Protein AF-A0A9P4K913-F1 (afdb_monomer)

Radius of gyration: 31.52 Å; Cα contacts (8 Å, |Δi|>4): 145; chains: 1; bounding box: 100×23×62 Å

Mean predicted aligned error: 14.2 Å

Organism: NCBI:txid147567

pLDDT: mean 81.2, std 12.72, range [51.62, 93.81]

Nearest PDB structures (foldseek):
  7o4l-assembly1_6  TM=6.750E-01  e=1.551E-01  Saccharomyces cerevisiae S288C
  2d8s-assembly1_A  TM=4.659E-01  e=6.432E-02  Homo sapiens
  2m6m-assembly1_A  TM=4.828E-01  e=1.182E+00  Saccharomyces cerevisiae S288C

Sequence (147 aa):
MAPATDRTTFTTSNLRAVTLQNKIHTSNCAICQENYNKNHTPVRIVDIAECSHVFGSDCINSYIHALHANSNKCPLCRAVWYNVTRQQALSQSTASRRPTREDRAQEWSARGAEEREHRLQVRELELALMESHLEYGDAWEDFGDDY

Solvent-accessible surface area (backbone atoms only — not comparable to full-atom values): 8802 Å² total; per-residue (Å²): 100,67,53,32,80,29,68,69,54,29,68,70,73,26,55,40,81,53,67,93,86,82,76,64,98,56,72,44,20,83,83,81,65,48,64,62,44,95,92,32,44,41,24,28,38,42,83,36,53,91,38,73,58,59,32,28,51,66,57,51,50,54,45,53,71,38,83,50,100,58,33,45,35,40,92,85,76,57,35,57,49,27,54,76,52,74,67,61,57,52,64,48,50,59,82,68,57,78,77,49,74,66,56,53,50,52,54,54,52,50,55,57,48,52,55,51,50,54,54,49,52,52,52,51,50,54,49,52,53,53,52,53,48,67,73,62,62,82,76,74,89,83,82,85,86,89,132

Secondary structure (DSSP, 8-state):
-PPBSSHHHHHHHSEEE--TTT--S-SB-TTT-PBP-SSS-EEEE-SSTT---EEEHHHHHHHHHS--TTTTB-TTT--B-BPPPHHHHHHHHGGGPPPPHHHHHHHHHHHHHHHHHHHHHHHHHHHHHHHHHHHHGGGSSSS----

Foldseek 3Di:
DDAAADLVCLLPPFKDFDDPPDPAPDQAAPQPRDGQDPQFTWIFGPPFPPGGDIHGSVRLVVLCVDLDLQSQADPPPRGGRHDDDPVSNVVSCVVVPDQDPVNVVVVVVVVVVVVVVVVVVVVVVVVVVVVVCVVPVPPPPPPDDDD

InterPro domains:
  IPR001841 Zinc finger, RING-type [PF13639] (28-78)
  IPR001841 Zinc finger, RING-type [PS50089] (29-78)
  IPR013083 Zinc finger, RING/FYVE/PHD-type [G3DSA:3.30.40.10] (6-133)

Structure (mmCIF, N/CA/C/O backbone):
data_AF-A0A9P4K913-F1
#
_entry.id   AF-A0A9P4K913-F1
#
loop_
_atom_site.group_PDB
_atom_site.id
_atom_site.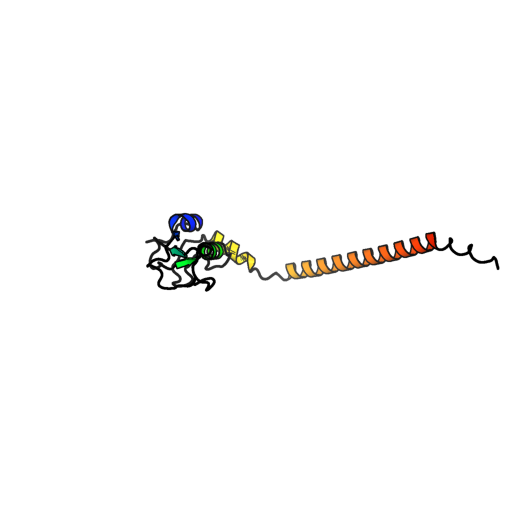type_symbol
_atom_site.label_atom_id
_atom_site.label_alt_id
_atom_site.label_comp_id
_atom_site.label_asym_id
_atom_site.label_entity_id
_atom_site.label_seq_id
_atom_site.pdbx_PDB_ins_code
_atom_site.Cartn_x
_atom_site.Cartn_y
_atom_site.Cartn_z
_atom_site.occupancy
_atom_site.B_iso_or_equiv
_atom_site.auth_seq_id
_atom_site.auth_comp_id
_atom_site.auth_asym_id
_atom_site.auth_atom_id
_atom_site.pdbx_PDB_model_num
ATOM 1 N N . MET A 1 1 ? -22.054 0.350 8.124 1.00 63.38 1 MET A N 1
ATOM 2 C CA . MET A 1 1 ? -21.107 1.454 7.840 1.00 63.38 1 MET A CA 1
ATOM 3 C C . MET A 1 1 ? -20.588 1.271 6.427 1.00 63.38 1 MET A C 1
ATOM 5 O O . MET A 1 1 ? -20.331 0.136 6.047 1.00 63.38 1 MET A O 1
ATOM 9 N N . ALA A 1 2 ? -20.545 2.343 5.638 1.00 75.25 2 ALA A N 1
ATOM 10 C CA . ALA A 1 2 ? -20.106 2.299 4.244 1.00 75.25 2 ALA A CA 1
ATOM 11 C C . ALA A 1 2 ? -18.567 2.195 4.149 1.00 75.25 2 ALA A C 1
ATOM 13 O O . ALA A 1 2 ? -17.890 2.596 5.097 1.00 75.25 2 ALA A O 1
ATOM 14 N N . PRO A 1 3 ? -18.010 1.669 3.041 1.00 83.31 3 PRO A N 1
ATOM 15 C CA . PRO A 1 3 ? -16.574 1.754 2.775 1.00 83.31 3 PRO A CA 1
ATOM 16 C C . PRO A 1 3 ? -16.121 3.217 2.674 1.00 83.31 3 PRO A C 1
ATOM 18 O O . PRO A 1 3 ? -16.921 4.102 2.357 1.00 83.31 3 PRO A O 1
ATOM 21 N N . ALA A 1 4 ? -14.833 3.469 2.904 1.00 86.69 4 ALA A N 1
ATOM 22 C CA . ALA A 1 4 ? -14.252 4.794 2.734 1.00 86.69 4 ALA A CA 1
ATOM 23 C C . ALA A 1 4 ? -14.333 5.261 1.268 1.00 86.69 4 ALA A C 1
ATOM 25 O O . ALA A 1 4 ? -14.326 4.463 0.323 1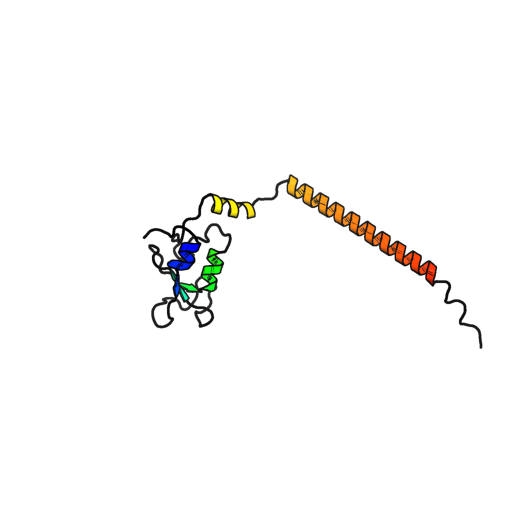.00 86.69 4 ALA A O 1
ATOM 26 N N . THR A 1 5 ? -14.402 6.578 1.080 1.00 86.00 5 THR A N 1
ATOM 27 C CA . THR A 1 5 ? -14.548 7.205 -0.242 1.00 86.00 5 THR A CA 1
ATOM 28 C C . THR A 1 5 ? -13.374 6.883 -1.160 1.00 86.00 5 THR A C 1
ATOM 30 O O . THR A 1 5 ? -13.565 6.612 -2.343 1.00 86.00 5 THR A O 1
ATOM 33 N N . ASP A 1 6 ? -12.166 6.884 -0.603 1.00 87.56 6 ASP A N 1
ATOM 34 C CA . ASP A 1 6 ? -10.919 6.712 -1.329 1.00 87.56 6 ASP A CA 1
ATOM 35 C C . ASP A 1 6 ? -9.818 6.150 -0.415 1.00 87.56 6 ASP A C 1
ATOM 37 O O . ASP A 1 6 ? -9.964 6.047 0.808 1.00 87.56 6 ASP A O 1
ATOM 41 N N . ARG A 1 7 ? -8.692 5.795 -1.039 1.00 89.75 7 ARG A N 1
ATOM 42 C CA . ARG A 1 7 ? -7.523 5.214 -0.375 1.00 89.75 7 ARG A CA 1
ATOM 43 C C . ARG A 1 7 ? -6.947 6.112 0.723 1.00 89.75 7 ARG A C 1
ATOM 45 O O . ARG A 1 7 ? -6.595 5.605 1.781 1.00 89.75 7 ARG A O 1
ATOM 52 N N . THR A 1 8 ? -6.838 7.414 0.474 1.00 89.25 8 THR A N 1
ATOM 53 C CA . THR A 1 8 ? -6.220 8.377 1.397 1.00 89.25 8 THR A CA 1
ATOM 54 C C . THR A 1 8 ? -7.089 8.568 2.632 1.00 89.25 8 THR A C 1
ATOM 56 O O . THR A 1 8 ? -6.585 8.600 3.756 1.00 89.25 8 THR A O 1
ATOM 59 N N . THR A 1 9 ? -8.406 8.642 2.430 1.00 89.81 9 THR A N 1
ATOM 60 C CA . THR A 1 9 ? -9.368 8.676 3.535 1.00 89.81 9 THR A CA 1
ATOM 61 C C . THR A 1 9 ? -9.233 7.424 4.401 1.00 89.81 9 THR A C 1
ATOM 63 O O . THR A 1 9 ? -9.145 7.527 5.624 1.00 89.81 9 THR A O 1
ATOM 66 N N . PHE A 1 10 ? -9.116 6.245 3.780 1.00 90.75 10 PHE A N 1
ATOM 67 C CA . PHE A 1 10 ? -8.956 4.994 4.517 1.00 90.75 10 PHE A CA 1
ATOM 68 C C . PHE A 1 10 ? -7.677 4.957 5.367 1.00 90.75 10 PHE A C 1
ATOM 70 O O . PHE A 1 10 ? -7.735 4.651 6.558 1.00 90.75 10 PHE A O 1
ATOM 77 N N . THR A 1 11 ? -6.524 5.301 4.788 1.00 89.75 11 THR A N 1
ATOM 78 C CA . THR A 1 11 ? -5.237 5.259 5.504 1.00 89.75 11 THR A CA 1
ATOM 79 C C . THR A 1 11 ? -5.189 6.208 6.700 1.00 89.75 11 THR A C 1
ATOM 81 O O . THR A 1 11 ? -4.538 5.898 7.692 1.00 89.75 11 THR A O 1
ATOM 84 N N . THR A 1 12 ? -5.897 7.338 6.631 1.00 89.88 12 THR A N 1
ATOM 85 C CA . THR A 1 12 ? -5.865 8.368 7.680 1.00 89.88 12 THR A CA 1
ATOM 86 C C . THR A 1 12 ? -6.929 8.152 8.756 1.00 89.88 12 THR A C 1
ATOM 88 O O . THR A 1 12 ? -6.683 8.434 9.926 1.00 89.88 12 THR A O 1
ATOM 91 N N . SER A 1 13 ? -8.120 7.667 8.389 1.00 90.00 13 SER A N 1
ATOM 92 C CA . SER A 1 13 ? -9.278 7.650 9.296 1.00 90.00 13 SER A CA 1
ATOM 93 C C . SER A 1 13 ? -9.684 6.257 9.779 1.00 90.00 13 SER A C 1
ATOM 95 O O . SER A 1 13 ? -10.303 6.145 10.835 1.00 90.00 13 SER A O 1
ATOM 97 N N . ASN A 1 14 ? -9.334 5.192 9.053 1.00 92.12 14 ASN A N 1
ATOM 98 C CA . ASN A 1 14 ? -9.827 3.837 9.332 1.00 92.12 14 ASN A CA 1
ATOM 99 C C . ASN A 1 14 ? -8.781 2.898 9.951 1.00 92.12 14 ASN A C 1
ATOM 101 O O . ASN A 1 14 ? -9.094 1.740 10.235 1.00 92.12 14 ASN A O 1
ATOM 105 N N . LEU A 1 15 ? -7.558 3.376 10.191 1.00 92.50 15 LEU A N 1
ATOM 106 C CA . LEU A 1 15 ? -6.493 2.619 10.849 1.00 92.50 15 LEU A CA 1
ATOM 107 C C . LEU A 1 15 ? -6.285 3.142 12.273 1.00 92.50 15 LEU A C 1
ATOM 109 O O . LEU A 1 15 ? -5.945 4.305 12.473 1.00 92.50 15 LEU A O 1
ATOM 113 N N . ARG A 1 16 ? -6.468 2.282 13.282 1.00 91.56 16 ARG A N 1
ATOM 114 C CA . ARG A 1 16 ? -6.170 2.618 14.685 1.00 91.56 16 ARG A CA 1
ATOM 115 C C . ARG A 1 16 ? -5.103 1.701 15.251 1.00 91.56 16 ARG A C 1
ATOM 117 O O . ARG A 1 16 ? -5.252 0.482 15.211 1.00 91.56 16 ARG A O 1
ATOM 124 N N . ALA A 1 17 ? -4.059 2.285 15.832 1.00 89.06 17 ALA A N 1
ATOM 125 C CA . ALA A 1 17 ? -3.065 1.533 16.585 1.00 89.06 17 ALA A CA 1
ATOM 126 C C . ALA A 1 17 ? -3.725 0.807 17.768 1.00 89.06 17 ALA A C 1
ATOM 128 O O . ALA A 1 17 ? -4.581 1.362 18.463 1.00 89.06 17 ALA A O 1
ATOM 129 N N . VAL A 1 18 ? -3.332 -0.446 17.989 1.00 85.44 18 VAL A N 1
ATOM 130 C CA . VAL A 1 18 ? -3.805 -1.267 19.108 1.00 85.44 18 VAL A CA 1
ATOM 131 C C . VAL A 1 18 ? -2.623 -1.604 20.003 1.00 85.44 18 VAL A C 1
ATOM 133 O O . VAL A 1 18 ? -1.516 -1.833 19.532 1.00 85.44 18 VAL A O 1
ATOM 136 N N . THR A 1 19 ? -2.838 -1.644 21.314 1.00 76.69 19 THR A N 1
ATOM 137 C CA . THR A 1 19 ? -1.816 -2.113 22.251 1.00 76.69 19 THR A CA 1
ATOM 138 C C . THR A 1 19 ? -1.868 -3.635 22.377 1.00 76.69 19 THR A C 1
ATOM 140 O O . THR A 1 19 ? -2.941 -4.244 22.395 1.00 76.69 19 THR A O 1
ATOM 143 N N . LEU A 1 20 ? -0.697 -4.266 22.511 1.00 67.69 20 LEU A N 1
ATOM 144 C CA . LEU A 1 20 ? -0.548 -5.724 22.651 1.00 67.69 20 LEU A CA 1
ATOM 145 C C . LEU A 1 20 ? -1.224 -6.305 23.903 1.00 67.69 20 LEU A C 1
ATOM 147 O O . LEU A 1 20 ? -1.308 -7.516 24.060 1.00 67.69 20 LEU A O 1
ATOM 151 N N . GLN A 1 21 ? -1.707 -5.450 24.801 1.00 60.38 21 GLN A N 1
ATOM 152 C CA . GLN A 1 21 ? -2.038 -5.825 26.166 1.00 60.38 21 GLN A CA 1
ATOM 153 C C . GLN A 1 21 ? -3.397 -6.497 26.364 1.00 60.38 21 GLN A C 1
ATOM 155 O O . GLN A 1 21 ? -3.600 -6.981 27.470 1.00 60.38 21 GLN A O 1
ATOM 160 N N . ASN A 1 22 ? -4.318 -6.566 25.383 1.00 52.81 22 ASN A N 1
ATOM 161 C CA . ASN A 1 22 ? -5.511 -7.428 25.569 1.00 52.81 22 ASN A CA 1
ATOM 162 C C . ASN A 1 22 ? -6.490 -7.624 24.392 1.00 52.81 22 ASN A C 1
ATOM 164 O O . ASN A 1 22 ? -7.604 -8.098 24.611 1.00 52.81 22 ASN A O 1
ATOM 168 N N . LYS A 1 23 ? -6.189 -7.190 23.161 1.00 56.34 23 LYS A N 1
ATOM 169 C CA . LYS A 1 23 ? -7.225 -7.114 22.102 1.00 56.34 23 LYS A CA 1
ATOM 170 C C . LYS A 1 23 ? -6.846 -7.737 20.762 1.00 56.34 23 LYS A C 1
ATOM 172 O O . LYS A 1 23 ? -7.521 -7.475 19.769 1.00 56.34 23 LYS A O 1
ATOM 177 N N . ILE A 1 24 ? -5.805 -8.558 20.695 1.00 67.00 24 ILE A N 1
ATOM 178 C CA . ILE A 1 24 ? -5.434 -9.226 19.445 1.00 67.00 24 ILE A CA 1
ATOM 179 C C . ILE A 1 24 ? -5.606 -10.728 19.641 1.00 67.00 24 ILE A C 1
ATOM 181 O O . ILE A 1 24 ? -4.926 -11.327 20.463 1.00 67.00 24 ILE A O 1
ATOM 185 N N . HIS A 1 25 ? -6.553 -11.320 18.910 1.00 65.88 25 HIS A N 1
ATOM 186 C CA . HIS A 1 25 ? -6.802 -12.766 18.951 1.00 65.88 25 HIS A CA 1
ATOM 187 C C . HIS A 1 25 ? -5.648 -13.571 18.336 1.00 65.88 25 HIS A C 1
ATOM 189 O O . HIS A 1 25 ? -5.526 -14.762 18.600 1.00 65.88 25 HIS A O 1
ATOM 195 N N . THR A 1 26 ? -4.803 -12.926 17.528 1.00 69.50 26 THR A N 1
ATOM 196 C CA . THR A 1 26 ? -3.636 -13.529 16.884 1.00 69.50 26 THR A CA 1
ATOM 197 C C . THR A 1 26 ? -2.367 -12.787 17.290 1.00 69.50 26 THR A C 1
ATOM 199 O O . THR A 1 26 ? -2.307 -11.562 17.255 1.00 69.50 26 THR A O 1
ATOM 202 N N . SER A 1 27 ? -1.313 -13.512 17.652 1.00 77.50 27 SER A N 1
ATOM 203 C CA . SER A 1 27 ? -0.004 -12.916 17.964 1.00 77.50 27 SER A CA 1
ATOM 204 C C . SER A 1 27 ? 0.777 -12.474 16.722 1.00 77.50 27 SER A C 1
ATOM 206 O O . SER A 1 27 ? 1.801 -11.802 16.854 1.00 77.50 27 SER A O 1
ATOM 208 N N . ASN A 1 28 ? 0.294 -12.840 15.529 1.00 89.44 28 ASN A N 1
ATOM 209 C CA . ASN A 1 28 ? 0.999 -12.703 14.261 1.00 89.44 28 ASN A CA 1
ATOM 210 C C . ASN A 1 28 ? 0.177 -11.904 13.240 1.00 89.44 28 ASN A C 1
ATOM 212 O O . ASN A 1 28 ? -1.061 -11.953 13.223 1.00 89.44 28 ASN A O 1
ATOM 216 N N . CYS A 1 29 ? 0.887 -11.180 12.379 1.00 91.00 29 CYS A N 1
ATOM 217 C CA . CYS A 1 29 ? 0.340 -10.429 11.259 1.00 91.00 29 CYS A CA 1
ATOM 218 C C . CYS A 1 29 ? -0.096 -11.369 10.132 1.00 91.00 29 CYS A C 1
ATOM 220 O O . CYS A 1 29 ? 0.686 -12.183 9.662 1.00 91.00 29 CYS A O 1
ATOM 222 N N . ALA A 1 30 ? -1.323 -11.234 9.629 1.00 89.56 30 ALA A N 1
ATOM 223 C CA . ALA A 1 30 ? -1.820 -12.098 8.552 1.00 89.56 30 ALA A CA 1
ATOM 224 C C . ALA A 1 30 ? -1.204 -11.814 7.164 1.00 89.56 30 ALA A C 1
ATOM 226 O O . ALA A 1 30 ? -1.460 -12.564 6.227 1.00 89.56 30 ALA A O 1
ATOM 227 N N . ILE A 1 31 ? -0.424 -10.735 7.019 1.00 91.62 31 ILE A N 1
ATOM 228 C CA . ILE A 1 31 ? 0.235 -10.366 5.756 1.00 91.62 31 ILE A CA 1
ATOM 229 C C . ILE A 1 31 ? 1.646 -10.961 5.693 1.00 91.62 31 ILE A C 1
ATOM 231 O O . ILE A 1 31 ? 1.954 -11.687 4.755 1.00 91.62 31 ILE A O 1
ATOM 235 N N . CYS A 1 32 ? 2.494 -10.683 6.689 1.00 93.12 32 CYS A N 1
ATOM 236 C CA . CYS A 1 32 ? 3.885 -11.158 6.715 1.00 93.12 32 CYS A CA 1
ATOM 237 C C . CYS A 1 32 ? 4.119 -12.379 7.617 1.00 93.12 32 CYS A C 1
ATOM 239 O O . CYS A 1 32 ? 5.210 -12.932 7.606 1.00 93.12 32 CYS A O 1
ATOM 241 N N . GLN A 1 33 ? 3.123 -12.794 8.409 1.00 91.50 33 GLN A N 1
ATOM 242 C CA . GLN A 1 33 ? 3.198 -13.896 9.383 1.00 91.50 33 GLN A CA 1
ATOM 243 C C . GLN A 1 33 ? 4.150 -13.659 10.570 1.00 91.50 33 GLN A C 1
ATOM 245 O O . GLN A 1 33 ? 4.283 -14.524 11.435 1.00 91.50 33 GLN A O 1
ATOM 250 N N . GLU A 1 34 ? 4.735 -12.468 10.693 1.00 91.50 34 GLU A N 1
ATOM 251 C CA . GLU A 1 34 ? 5.600 -12.100 11.817 1.00 91.50 34 GLU A CA 1
ATOM 252 C C . GLU A 1 34 ? 4.812 -11.701 13.071 1.00 91.50 34 GLU A C 1
ATOM 254 O O . GLU A 1 34 ? 3.661 -11.256 13.006 1.00 91.50 34 GLU A O 1
ATOM 259 N N . ASN A 1 35 ? 5.449 -11.849 14.233 1.00 89.88 35 ASN A N 1
ATOM 260 C CA . ASN A 1 35 ? 4.891 -11.451 15.519 1.00 89.88 35 ASN A CA 1
ATOM 261 C C . ASN A 1 35 ? 4.877 -9.928 15.690 1.00 89.88 35 ASN A C 1
ATOM 263 O O . ASN A 1 35 ? 5.857 -9.239 15.396 1.00 89.88 35 ASN A O 1
ATOM 267 N N . TYR A 1 36 ? 3.796 -9.415 16.274 1.00 89.06 36 TYR A N 1
ATOM 268 C CA . TYR A 1 36 ? 3.698 -8.002 16.624 1.00 89.06 36 TYR A CA 1
ATOM 269 C C . TYR A 1 36 ? 4.719 -7.623 17.703 1.00 89.06 36 TYR A C 1
ATOM 271 O O . TYR A 1 36 ? 4.819 -8.268 18.747 1.00 89.06 36 TYR A O 1
ATOM 279 N N . ASN A 1 37 ? 5.469 -6.552 17.462 1.00 86.00 37 ASN A N 1
ATOM 280 C CA . ASN A 1 37 ? 6.520 -6.064 18.350 1.00 86.00 37 ASN A CA 1
ATOM 281 C C . ASN A 1 37 ? 6.656 -4.533 18.214 1.00 86.00 37 ASN A C 1
ATOM 283 O O . ASN A 1 37 ? 5.845 -3.899 17.544 1.00 86.00 37 ASN A O 1
ATOM 287 N N . LYS A 1 38 ? 7.664 -3.920 18.850 1.00 83.44 38 LYS A N 1
ATOM 288 C CA . LYS A 1 38 ? 7.883 -2.459 18.784 1.00 83.44 38 LYS A CA 1
ATOM 289 C C . LYS A 1 38 ? 8.126 -1.936 17.361 1.00 83.44 38 LYS A C 1
ATOM 291 O O . LYS A 1 38 ? 7.745 -0.811 17.066 1.00 83.44 38 LYS A O 1
ATOM 296 N N . ASN A 1 39 ? 8.733 -2.752 16.504 1.00 86.00 39 ASN A N 1
ATOM 297 C CA . ASN A 1 39 ? 8.994 -2.446 15.098 1.00 86.00 39 ASN A CA 1
ATOM 298 C C . ASN A 1 39 ? 7.841 -2.907 14.193 1.00 86.00 39 ASN A C 1
ATOM 300 O O . ASN A 1 39 ? 7.763 -2.499 13.045 1.00 86.00 39 ASN A O 1
ATOM 304 N N . HIS A 1 40 ? 6.944 -3.754 14.703 1.00 87.44 40 HIS A N 1
ATOM 305 C CA . HIS A 1 40 ? 5.808 -4.310 13.979 1.00 87.44 40 HIS A CA 1
ATOM 306 C C . HIS A 1 40 ? 4.506 -3.944 14.698 1.00 87.44 40 HIS A C 1
ATOM 308 O O . HIS A 1 40 ? 3.835 -4.794 15.294 1.00 87.44 40 HIS A O 1
ATOM 314 N N . THR A 1 41 ? 4.181 -2.648 14.692 1.00 90.19 41 THR A N 1
ATOM 315 C CA . THR A 1 41 ? 3.045 -2.100 15.443 1.00 90.19 41 THR A CA 1
ATOM 316 C C . THR A 1 41 ? 1.719 -2.628 14.886 1.00 90.19 41 THR A C 1
ATOM 318 O O . THR A 1 41 ? 1.440 -2.428 13.699 1.00 90.19 41 THR A O 1
ATOM 321 N N . PRO A 1 42 ? 0.873 -3.270 15.713 1.00 91.31 42 PRO A N 1
ATOM 322 C CA . PRO A 1 42 ? -0.438 -3.727 15.281 1.00 91.31 42 PRO A CA 1
ATOM 323 C C . PRO A 1 42 ? -1.401 -2.554 15.097 1.00 91.31 42 PRO A C 1
ATOM 325 O O . PRO A 1 42 ? -1.620 -1.744 16.002 1.00 91.31 42 PRO A O 1
ATOM 328 N N . VAL A 1 43 ? -2.047 -2.515 13.940 1.00 91.75 43 VAL A N 1
ATOM 329 C CA . VAL A 1 43 ? -3.126 -1.591 13.603 1.00 91.75 43 VAL A CA 1
ATOM 330 C C . VAL A 1 43 ? -4.391 -2.374 13.286 1.00 91.75 43 VAL A C 1
ATOM 332 O O . VAL A 1 43 ? -4.372 -3.383 12.582 1.00 91.75 43 VAL A O 1
ATOM 335 N N . ARG A 1 44 ? -5.512 -1.921 13.838 1.00 91.69 44 ARG A N 1
ATOM 336 C CA . ARG A 1 44 ? -6.838 -2.484 13.611 1.00 91.69 44 ARG A CA 1
ATOM 337 C C . ARG A 1 44 ? -7.609 -1.611 12.643 1.00 91.69 44 ARG A C 1
ATOM 339 O O . ARG A 1 44 ? -7.613 -0.387 12.761 1.00 91.69 44 ARG A O 1
ATOM 346 N N . ILE A 1 45 ? -8.327 -2.280 11.754 1.00 91.06 45 ILE A N 1
ATOM 347 C CA . ILE A 1 45 ? -9.288 -1.642 10.866 1.00 91.06 45 ILE A CA 1
ATOM 348 C C . ILE A 1 45 ? -10.545 -1.315 11.661 1.00 91.06 45 ILE A C 1
ATOM 350 O O . ILE A 1 45 ? -11.111 -2.179 12.335 1.00 91.06 45 ILE A O 1
ATOM 354 N N . VAL A 1 46 ? -10.952 -0.056 11.605 1.00 90.12 46 VAL A N 1
ATOM 355 C CA . VAL A 1 46 ? -12.127 0.460 12.301 1.00 90.12 46 VAL A CA 1
ATOM 356 C C . VAL A 1 46 ? -13.068 1.142 11.327 1.00 90.12 46 VAL A C 1
ATOM 358 O O . VAL A 1 46 ? -12.686 1.519 10.219 1.00 90.12 46 VAL A O 1
ATOM 361 N N . ASP A 1 47 ? -14.311 1.309 11.764 1.00 88.38 47 ASP A N 1
ATOM 362 C CA . ASP A 1 47 ? -15.323 2.084 11.051 1.00 88.38 47 ASP A CA 1
ATOM 363 C C . ASP A 1 47 ? -15.672 1.529 9.644 1.00 88.38 47 ASP A C 1
ATOM 365 O O . ASP A 1 47 ? -16.345 2.187 8.856 1.00 88.38 47 ASP A O 1
ATOM 369 N N . ILE A 1 48 ? -15.288 0.274 9.364 1.00 87.31 48 ILE A N 1
ATOM 370 C CA . ILE A 1 48 ? -15.686 -0.530 8.199 1.00 87.31 48 ILE A CA 1
ATOM 371 C C . ILE A 1 48 ? -16.595 -1.664 8.677 1.00 87.31 48 ILE A C 1
ATOM 373 O O . ILE A 1 48 ? -16.264 -2.383 9.623 1.00 87.31 48 ILE A O 1
ATOM 377 N N . ALA A 1 49 ? -17.744 -1.842 8.021 1.00 81.75 49 ALA A N 1
ATOM 378 C CA . ALA A 1 49 ? -18.656 -2.932 8.354 1.00 81.75 49 ALA A CA 1
ATOM 379 C C . ALA A 1 49 ? -17.965 -4.297 8.196 1.00 81.75 49 ALA A C 1
ATOM 381 O O . ALA A 1 49 ? -17.265 -4.533 7.214 1.00 81.75 49 ALA A O 1
ATOM 382 N N . GLU A 1 50 ? -18.168 -5.183 9.174 1.00 82.88 50 GLU A N 1
ATOM 383 C CA . GLU A 1 50 ? -17.724 -6.587 9.122 1.00 82.88 50 GLU A CA 1
ATOM 384 C C . GLU A 1 50 ? -16.196 -6.782 9.018 1.00 82.88 50 GLU A C 1
ATOM 386 O O . GLU A 1 50 ? -15.705 -7.869 8.703 1.00 82.88 50 GLU A O 1
ATOM 391 N N . CYS A 1 51 ? -15.408 -5.743 9.320 1.00 89.62 51 CYS A N 1
ATOM 392 C CA . CYS A 1 51 ? -13.955 -5.832 9.341 1.00 89.62 51 CYS A CA 1
ATOM 393 C C . CYS A 1 51 ? -13.362 -5.172 10.582 1.00 89.62 51 CYS A C 1
ATOM 395 O O . CYS A 1 51 ? -13.267 -3.954 10.675 1.00 89.62 51 CYS A O 1
ATOM 397 N N . SER A 1 52 ? -12.877 -6.007 11.498 1.00 89.38 52 SER A N 1
ATOM 398 C CA . SER A 1 52 ? -12.110 -5.599 12.681 1.00 89.38 52 SER A CA 1
ATOM 399 C C . SER A 1 52 ? -10.741 -6.282 12.739 1.00 89.38 52 SER A C 1
ATOM 401 O O . SER A 1 52 ? -10.198 -6.524 13.821 1.00 89.38 52 SER A O 1
ATOM 403 N N . HIS A 1 53 ? -10.215 -6.661 11.574 1.00 91.06 53 HIS A N 1
ATOM 404 C CA . HIS A 1 53 ? -8.955 -7.382 11.453 1.00 91.06 53 HIS A CA 1
ATOM 405 C C . HIS A 1 53 ? -7.763 -6.495 11.814 1.00 91.06 53 HIS A C 1
ATOM 407 O O . HIS A 1 53 ? -7.807 -5.270 11.665 1.00 91.06 53 HIS A O 1
ATOM 413 N N . VAL A 1 54 ? -6.714 -7.138 12.323 1.00 91.50 54 VAL A N 1
ATOM 414 C CA . VAL A 1 54 ? -5.486 -6.493 12.790 1.00 91.50 54 VAL A CA 1
ATOM 415 C C . VAL A 1 54 ? -4.337 -6.912 11.884 1.00 91.50 54 VAL A C 1
ATOM 417 O O . VAL A 1 54 ? -4.224 -8.086 11.533 1.00 91.50 54 VAL A O 1
ATOM 420 N N . PHE A 1 55 ? -3.506 -5.945 11.514 1.00 92.56 55 PHE A N 1
ATOM 421 C CA . PHE A 1 55 ? -2.340 -6.115 10.653 1.00 92.56 55 PHE A CA 1
ATOM 422 C C . PHE A 1 55 ? -1.173 -5.283 11.188 1.00 92.56 55 PHE A C 1
ATOM 424 O O . PHE A 1 55 ? -1.364 -4.430 12.050 1.00 92.56 55 PHE A O 1
ATOM 431 N N . GLY A 1 56 ? 0.038 -5.507 10.684 1.00 92.81 56 GLY A N 1
ATOM 432 C CA . GLY A 1 56 ? 1.157 -4.594 10.924 1.00 92.81 56 GLY A CA 1
ATOM 433 C C . GLY A 1 56 ? 0.958 -3.274 10.187 1.00 92.81 56 GLY A C 1
ATOM 434 O O . GLY A 1 56 ? 0.494 -3.286 9.047 1.00 92.81 56 GLY A O 1
ATOM 435 N N . SER A 1 57 ? 1.325 -2.158 10.819 1.00 92.12 57 SER A N 1
ATOM 436 C CA . SER A 1 57 ? 1.220 -0.807 10.245 1.00 92.12 57 SER A CA 1
ATOM 437 C C . SER A 1 57 ? 1.882 -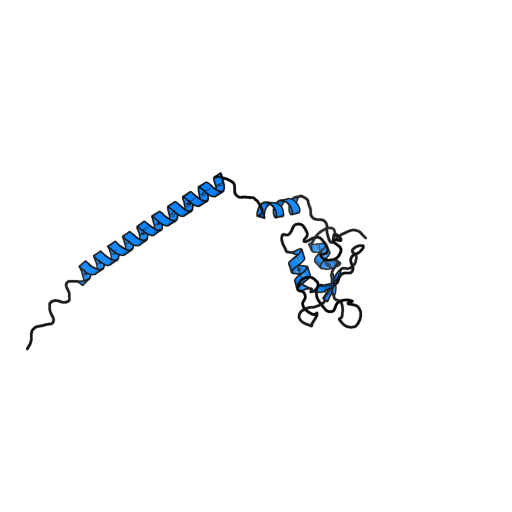0.696 8.867 1.00 92.12 57 SER A C 1
ATOM 439 O O . SER A 1 57 ? 1.263 -0.236 7.909 1.00 92.12 57 SER A O 1
ATOM 441 N N . ASP A 1 58 ? 3.114 -1.181 8.735 1.00 93.44 58 ASP A N 1
ATOM 442 C CA . ASP A 1 58 ? 3.834 -1.106 7.461 1.00 93.44 58 ASP A CA 1
ATOM 443 C C . ASP A 1 58 ? 3.260 -2.086 6.439 1.00 93.44 58 ASP A C 1
ATOM 445 O O . ASP A 1 58 ? 3.067 -1.740 5.277 1.00 93.44 58 ASP A O 1
ATOM 449 N N . CYS A 1 59 ? 2.886 -3.288 6.884 1.00 93.50 59 CYS A N 1
ATOM 450 C CA . CYS A 1 59 ? 2.304 -4.305 6.015 1.00 93.50 59 CYS A CA 1
ATOM 451 C C . CYS A 1 59 ? 0.984 -3.859 5.390 1.00 93.50 59 CYS A C 1
ATOM 453 O O . CYS A 1 59 ? 0.773 -4.072 4.197 1.00 93.50 59 CYS A O 1
ATOM 4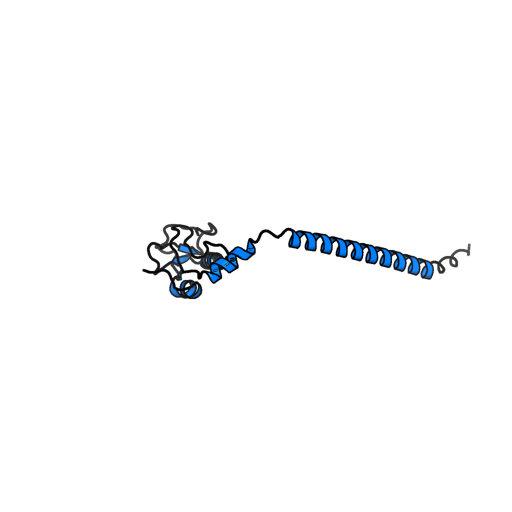55 N N . ILE A 1 60 ? 0.090 -3.258 6.181 1.00 92.75 60 ILE A N 1
ATOM 456 C CA . ILE A 1 60 ? -1.191 -2.777 5.666 1.00 92.75 60 ILE A CA 1
ATOM 457 C C . ILE A 1 60 ? -0.972 -1.636 4.673 1.00 92.75 60 ILE A C 1
ATOM 459 O O . ILE A 1 60 ? -1.612 -1.610 3.623 1.00 92.75 60 ILE A O 1
ATOM 463 N N . ASN A 1 61 ? -0.014 -0.751 4.954 1.00 92.44 61 ASN A N 1
ATOM 464 C CA . ASN A 1 61 ? 0.329 0.347 4.066 1.00 92.44 61 ASN A CA 1
ATOM 465 C C . ASN A 1 61 ? 0.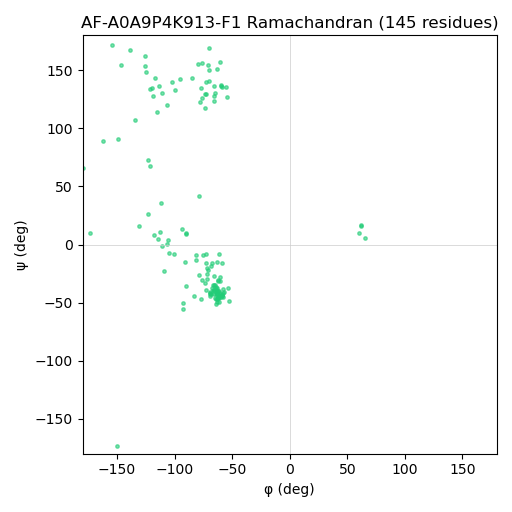876 -0.188 2.733 1.00 92.44 61 ASN A C 1
ATOM 467 O O . ASN A 1 61 ? 0.338 0.118 1.671 1.00 92.44 61 ASN A O 1
ATOM 471 N N . SER A 1 62 ? 1.866 -1.083 2.771 1.00 92.56 62 SER A N 1
ATOM 472 C CA . SER A 1 62 ? 2.397 -1.736 1.570 1.00 92.56 62 SER A CA 1
ATOM 473 C C . SER A 1 62 ? 1.318 -2.481 0.784 1.00 92.56 62 SER A C 1
ATOM 475 O O . SER A 1 62 ? 1.292 -2.390 -0.440 1.00 92.56 62 SER A O 1
ATOM 477 N N . TYR A 1 63 ? 0.398 -3.171 1.462 1.00 92.44 63 TYR A N 1
ATOM 478 C CA . TYR A 1 63 ? -0.701 -3.887 0.814 1.00 92.44 63 TYR A CA 1
ATOM 479 C C . TYR A 1 63 ? -1.639 -2.944 0.050 1.00 92.44 63 TYR A C 1
ATOM 481 O O . TYR A 1 63 ? -1.972 -3.203 -1.104 1.00 92.44 63 TYR A O 1
ATOM 489 N N . ILE A 1 64 ? -2.025 -1.825 0.666 1.00 90.81 64 ILE A N 1
ATOM 490 C CA . ILE A 1 64 ? -2.895 -0.798 0.071 1.00 90.81 64 ILE A CA 1
ATOM 491 C C . ILE A 1 64 ? -2.211 -0.084 -1.104 1.00 90.81 64 ILE A C 1
ATOM 493 O O . ILE A 1 64 ? -2.857 0.306 -2.082 1.00 90.81 64 ILE A O 1
ATOM 497 N N . HIS A 1 65 ? -0.896 0.107 -1.010 1.00 88.44 65 HIS A N 1
ATOM 498 C CA . HIS A 1 65 ? -0.092 0.727 -2.058 1.00 88.44 65 HIS A CA 1
ATOM 499 C C . HIS A 1 65 ? 0.292 -0.237 -3.184 1.00 88.44 65 HIS A C 1
ATOM 501 O O . HIS A 1 65 ? 0.694 0.221 -4.256 1.00 88.44 65 HIS A O 1
ATOM 507 N N . ALA A 1 66 ? 0.120 -1.545 -2.991 1.00 85.50 66 ALA A N 1
ATOM 508 C CA . ALA A 1 66 ? 0.340 -2.519 -4.042 1.00 85.50 66 ALA A CA 1
ATOM 509 C C . ALA A 1 66 ? -0.688 -2.340 -5.174 1.00 85.50 66 ALA A C 1
ATOM 511 O O . ALA A 1 66 ? -1.892 -2.186 -4.949 1.00 85.50 66 ALA A O 1
ATOM 512 N N . LEU A 1 67 ? -0.214 -2.402 -6.421 1.00 76.19 67 LEU A N 1
ATOM 513 C CA . LEU A 1 67 ? -1.031 -2.274 -7.636 1.00 76.19 67 LEU A CA 1
ATOM 514 C C . LEU A 1 67 ? -1.789 -3.574 -7.965 1.00 76.19 67 LEU A C 1
ATOM 516 O O . LEU A 1 67 ? -1.855 -4.005 -9.115 1.00 76.19 67 LEU A O 1
ATOM 520 N N . HIS A 1 68 ? -2.341 -4.233 -6.949 1.00 80.19 68 HIS A N 1
ATOM 521 C CA . HIS A 1 68 ? -3.154 -5.431 -7.118 1.00 80.19 68 HIS A CA 1
ATOM 522 C C . HIS A 1 68 ? -4.636 -5.069 -7.151 1.00 80.19 68 HIS A C 1
ATOM 524 O O . HIS A 1 68 ? -5.102 -4.262 -6.355 1.00 80.19 68 HIS A O 1
ATOM 530 N N . ALA A 1 69 ? -5.411 -5.759 -7.991 1.00 77.31 69 ALA A N 1
ATOM 531 C CA . ALA A 1 69 ? -6.846 -5.508 -8.156 1.00 77.31 69 ALA A CA 1
ATOM 532 C C . ALA A 1 69 ? -7.684 -5.662 -6.865 1.00 77.31 69 ALA A C 1
ATOM 534 O O . ALA A 1 69 ? -8.830 -5.223 -6.822 1.00 77.31 69 ALA A O 1
ATOM 535 N N . ASN A 1 70 ? -7.133 -6.300 -5.826 1.00 85.62 70 ASN A N 1
ATOM 536 C CA . ASN A 1 70 ? -7.790 -6.522 -4.538 1.00 85.62 70 ASN A CA 1
ATOM 537 C C . ASN A 1 70 ? -7.144 -5.743 -3.377 1.00 85.62 70 ASN A C 1
ATOM 539 O O . ASN A 1 70 ? -7.500 -6.001 -2.231 1.00 85.62 70 ASN A O 1
ATOM 543 N N . SER A 1 71 ? -6.232 -4.794 -3.635 1.00 89.50 71 SER A N 1
ATOM 544 C CA . SER A 1 71 ? -5.574 -4.006 -2.572 1.00 89.50 71 SER A CA 1
ATOM 545 C C . SER A 1 71 ? -6.540 -3.142 -1.753 1.00 89.50 71 SER A C 1
ATOM 547 O O . SER A 1 71 ? -6.212 -2.705 -0.654 1.00 89.50 71 SER A O 1
ATOM 549 N N . ASN A 1 72 ? -7.765 -2.948 -2.247 1.00 91.75 72 ASN A N 1
ATOM 550 C CA . ASN A 1 72 ? -8.838 -2.238 -1.560 1.00 91.75 72 ASN A CA 1
ATOM 551 C C . ASN A 1 72 ? -9.728 -3.132 -0.676 1.00 91.75 72 ASN A C 1
ATOM 553 O O . ASN A 1 72 ? -10.785 -2.682 -0.225 1.00 91.75 72 ASN A O 1
ATOM 557 N N . LYS A 1 73 ? -9.358 -4.402 -0.468 1.00 92.44 73 LYS A N 1
ATOM 558 C CA . LYS A 1 73 ? -10.146 -5.378 0.295 1.00 92.44 73 LYS A CA 1
ATOM 559 C C . LYS A 1 73 ? -9.332 -6.012 1.409 1.00 92.44 73 LYS A C 1
ATOM 561 O O . LYS A 1 73 ? -8.127 -6.193 1.302 1.00 92.44 73 LYS A O 1
ATOM 566 N N . CYS A 1 74 ? -10.034 -6.460 2.443 1.00 92.38 74 CYS A N 1
ATOM 567 C CA . CYS A 1 74 ? -9.433 -7.223 3.524 1.00 92.38 74 CYS A CA 1
ATOM 568 C C . CYS A 1 74 ? -8.907 -8.594 3.062 1.00 92.38 74 CYS A C 1
ATOM 570 O O . CYS A 1 74 ? -9.699 -9.383 2.542 1.00 92.38 74 CYS A O 1
ATOM 572 N N . PRO A 1 75 ? -7.637 -8.952 3.338 1.00 90.94 75 PRO A N 1
ATOM 573 C CA . PRO A 1 75 ? -7.106 -10.287 3.050 1.00 90.94 75 PRO A CA 1
ATOM 574 C C . PRO A 1 75 ? -7.843 -11.423 3.772 1.00 90.94 75 PRO A C 1
ATOM 576 O O . PRO A 1 75 ? -7.877 -12.544 3.275 1.00 90.94 75 PRO A O 1
ATOM 579 N N . LEU A 1 76 ? -8.434 -11.135 4.939 1.00 90.38 76 LEU A N 1
ATOM 580 C CA . LEU A 1 76 ? -9.057 -12.138 5.807 1.00 90.38 76 LEU A CA 1
ATOM 581 C C . LEU A 1 76 ? -10.557 -12.306 5.540 1.00 90.38 76 LEU A C 1
ATOM 583 O O . LEU A 1 76 ? -11.017 -13.423 5.329 1.00 90.38 76 LEU A O 1
ATOM 587 N N . CYS A 1 77 ? -11.322 -11.210 5.501 1.00 91.44 77 CYS A N 1
ATOM 588 C CA . CYS A 1 77 ? -12.780 -11.267 5.305 1.00 91.44 77 CYS A CA 1
ATOM 589 C C . CYS A 1 77 ? -13.275 -10.718 3.969 1.00 91.44 77 CYS A C 1
ATOM 591 O O . CYS A 1 77 ? -14.475 -10.728 3.720 1.00 91.44 77 CYS A O 1
ATOM 593 N N . ARG A 1 78 ? -12.385 -10.214 3.107 1.00 90.88 78 ARG A N 1
ATOM 594 C CA . ARG A 1 78 ? -12.727 -9.607 1.806 1.00 90.88 78 ARG A CA 1
ATOM 595 C C . ARG A 1 78 ? -13.647 -8.381 1.870 1.00 90.88 78 ARG A C 1
ATOM 597 O O . ARG A 1 78 ? -14.061 -7.900 0.816 1.00 90.88 78 ARG A O 1
ATOM 604 N N . ALA A 1 79 ? -13.907 -7.841 3.062 1.00 92.12 79 ALA A N 1
ATOM 605 C CA . ALA A 1 79 ? -14.606 -6.573 3.232 1.00 92.12 79 ALA A CA 1
ATOM 606 C C . ALA A 1 79 ? -13.895 -5.464 2.448 1.00 92.12 79 ALA A C 1
ATOM 608 O O . ALA A 1 79 ? -12.666 -5.370 2.471 1.00 92.12 79 ALA A O 1
ATOM 609 N N . VAL A 1 80 ? -14.672 -4.640 1.751 1.00 92.06 80 VAL A N 1
ATOM 610 C CA . VAL A 1 80 ? -14.152 -3.517 0.966 1.00 92.06 80 VAL A CA 1
ATOM 611 C C . VAL A 1 80 ? -13.808 -2.376 1.916 1.00 92.06 80 VAL A C 1
ATOM 613 O O . VAL A 1 80 ? -14.660 -1.910 2.668 1.00 92.06 80 VAL A O 1
ATOM 616 N N . TRP A 1 81 ? -12.558 -1.929 1.883 1.00 91.88 81 TRP A N 1
ATOM 617 C CA . TRP A 1 81 ? -12.066 -0.829 2.710 1.00 91.88 81 TRP A CA 1
ATOM 618 C C . TRP A 1 81 ? -12.378 0.526 2.103 1.00 91.88 81 TRP A C 1
ATOM 620 O O . TRP A 1 81 ? -12.841 1.424 2.799 1.00 91.88 81 TRP A O 1
ATOM 630 N N . TYR A 1 82 ? -12.153 0.655 0.798 1.00 91.00 82 TYR A N 1
ATOM 631 C CA . TYR A 1 82 ? -12.434 1.864 0.044 1.00 91.00 82 TYR A CA 1
ATOM 632 C C . TYR A 1 82 ? -12.865 1.536 -1.382 1.00 91.00 82 TYR A C 1
ATOM 634 O O . TYR A 1 82 ? -12.518 0.491 -1.950 1.00 91.00 82 TYR A O 1
ATOM 642 N N . ASN A 1 83 ? -13.624 2.450 -1.971 1.00 88.06 83 ASN A N 1
ATOM 643 C CA . ASN A 1 83 ? -14.022 2.341 -3.364 1.00 88.06 83 ASN A CA 1
ATOM 644 C C . ASN A 1 83 ? -12.857 2.735 -4.279 1.00 88.06 83 ASN A C 1
ATOM 646 O O . ASN A 1 83 ? -12.182 3.739 -4.064 1.00 88.06 83 ASN A O 1
ATOM 650 N N . VAL A 1 84 ? -12.628 1.937 -5.320 1.00 83.56 84 VAL A N 1
ATOM 651 C CA . VAL A 1 84 ? -11.726 2.287 -6.424 1.00 83.56 84 VAL A CA 1
ATOM 652 C C . VAL A 1 84 ? -12.554 2.797 -7.588 1.00 83.56 84 VAL A C 1
ATOM 654 O O . VAL A 1 84 ? -13.562 2.193 -7.964 1.00 83.56 84 VAL A O 1
ATOM 657 N N . THR A 1 85 ? -12.145 3.919 -8.172 1.00 81.69 85 THR A N 1
ATOM 658 C CA . THR A 1 85 ? -12.825 4.433 -9.361 1.00 81.69 85 THR A CA 1
ATOM 659 C C . THR A 1 85 ? -12.532 3.532 -10.560 1.00 81.69 85 THR A C 1
ATOM 661 O O . THR A 1 85 ? -11.489 2.878 -10.641 1.00 81.69 85 THR A O 1
ATOM 664 N N . ARG A 1 86 ? -13.434 3.522 -11.550 1.00 72.19 86 ARG A N 1
ATOM 665 C CA . ARG A 1 86 ? -13.229 2.769 -12.801 1.00 72.19 86 ARG A CA 1
ATOM 666 C C . ARG A 1 86 ? -11.897 3.136 -13.470 1.00 72.19 86 ARG A C 1
ATOM 668 O O . ARG A 1 86 ? -11.224 2.263 -14.000 1.00 72.19 86 ARG A O 1
ATOM 675 N N . GLN A 1 87 ? -11.499 4.405 -13.408 1.00 68.31 87 GLN A N 1
ATOM 676 C CA . GLN A 1 87 ? -10.225 4.883 -13.953 1.00 68.31 87 GLN A CA 1
ATOM 677 C C . GLN A 1 87 ? -9.018 4.255 -13.240 1.00 68.31 87 GLN A C 1
ATOM 679 O O . GLN A 1 87 ? -8.085 3.816 -13.907 1.00 68.31 87 GLN A O 1
ATOM 684 N N . GLN A 1 88 ? -9.060 4.146 -11.907 1.00 71.25 88 GLN A N 1
ATOM 685 C CA . GLN A 1 88 ? -8.004 3.506 -11.111 1.00 71.25 88 GLN A CA 1
ATOM 686 C C . GLN A 1 88 ? -7.915 1.995 -11.361 1.00 71.25 88 GLN A C 1
ATOM 688 O O . GLN A 1 88 ? -6.821 1.444 -11.417 1.00 71.25 88 GLN A O 1
ATOM 693 N N . ALA A 1 89 ? -9.052 1.321 -11.549 1.00 68.75 89 ALA A N 1
ATOM 694 C CA . ALA A 1 89 ? -9.066 -0.100 -11.894 1.00 68.75 89 ALA A CA 1
ATOM 695 C C . ALA A 1 89 ? -8.474 -0.357 -13.296 1.00 68.75 89 ALA A C 1
ATOM 697 O O . ALA A 1 89 ? -7.735 -1.321 -13.501 1.00 68.75 89 ALA A O 1
ATOM 698 N N . LEU A 1 90 ? -8.759 0.526 -14.260 1.00 67.69 90 LEU A N 1
ATOM 699 C CA . LEU A 1 90 ? -8.249 0.419 -15.629 1.00 67.69 90 LEU A CA 1
ATOM 700 C C . LEU A 1 90 ? -6.738 0.673 -15.712 1.00 67.69 90 LEU A C 1
ATOM 702 O O . LEU A 1 90 ? -6.044 -0.091 -16.381 1.00 67.69 90 LEU A O 1
ATOM 706 N N . SER A 1 91 ? -6.204 1.677 -15.012 1.00 65.19 91 SER A N 1
ATOM 707 C CA . SER A 1 91 ? -4.759 1.958 -15.019 1.00 65.19 91 SER A CA 1
ATOM 708 C C . SER A 1 91 ? -3.918 0.844 -14.383 1.00 65.19 91 SER A C 1
ATOM 710 O O . SER A 1 91 ? -2.772 0.636 -14.768 1.00 65.19 91 SER A O 1
ATOM 712 N N . GLN A 1 92 ? -4.483 0.069 -13.455 1.00 60.47 92 GLN A N 1
ATOM 713 C CA . GLN A 1 92 ? -3.809 -1.106 -12.886 1.00 60.47 92 GLN A CA 1
ATOM 714 C C . GLN A 1 92 ? -3.810 -2.299 -13.853 1.00 60.47 92 GLN A C 1
ATOM 716 O O . GLN A 1 92 ? -2.870 -3.089 -13.874 1.00 60.47 92 GLN A O 1
ATOM 721 N N . SER A 1 93 ? -4.833 -2.412 -14.705 1.00 59.44 93 SER A N 1
ATOM 722 C CA . SER A 1 93 ? -4.924 -3.486 -15.701 1.00 59.44 93 SER A CA 1
ATOM 723 C C . SER A 1 93 ? -3.927 -3.338 -16.859 1.00 59.44 93 SER A C 1
ATOM 725 O O . SER A 1 93 ? -3.512 -4.339 -17.442 1.00 59.44 93 SER A O 1
ATOM 727 N N . THR A 1 94 ? -3.472 -2.117 -17.167 1.00 56.59 94 THR A N 1
ATOM 728 C CA . THR A 1 94 ? -2.522 -1.879 -18.267 1.00 56.59 94 THR A CA 1
ATOM 729 C C . THR A 1 94 ? -1.106 -2.374 -17.976 1.00 56.59 94 THR A C 1
ATOM 731 O O . THR A 1 94 ? -0.376 -2.640 -18.925 1.00 56.59 94 THR A O 1
ATOM 734 N N . ALA A 1 95 ? -0.736 -2.583 -16.704 1.00 54.06 95 ALA A N 1
ATOM 735 C CA . ALA A 1 95 ? 0.517 -3.256 -16.334 1.00 54.06 95 ALA A CA 1
ATOM 736 C C . ALA A 1 95 ? 0.530 -4.749 -16.728 1.00 54.06 95 ALA A C 1
ATOM 738 O O . ALA A 1 95 ? 1.585 -5.369 -16.790 1.00 54.06 95 ALA A O 1
ATOM 739 N N . SER A 1 96 ? -0.643 -5.314 -17.034 1.00 55.69 96 SER A N 1
ATOM 740 C CA . SER A 1 96 ? -0.842 -6.669 -17.555 1.00 55.69 96 SER A CA 1
ATOM 741 C C . SER A 1 96 ? -1.352 -6.632 -19.004 1.00 55.69 96 SER A C 1
ATOM 743 O O . SER A 1 96 ? -2.184 -7.437 -19.424 1.00 55.69 96 SER A O 1
ATOM 745 N N . ARG A 1 97 ? -0.904 -5.663 -19.813 1.00 67.31 97 ARG A N 1
ATOM 746 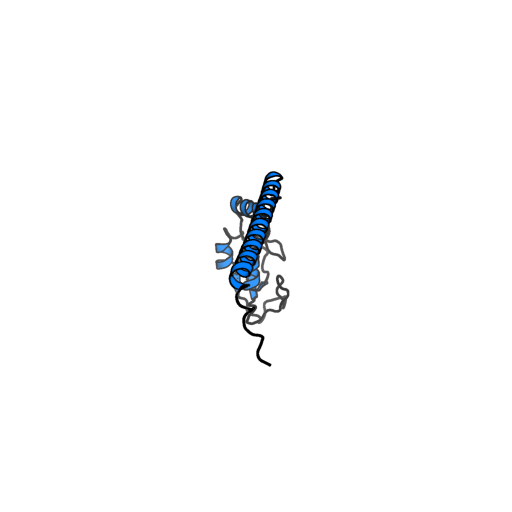C CA . ARG A 1 97 ? -1.073 -5.783 -21.265 1.00 67.31 97 ARG A CA 1
ATOM 747 C C . ARG A 1 97 ? -0.084 -6.826 -21.765 1.00 67.31 97 ARG A C 1
ATOM 749 O O . ARG A 1 97 ? 1.124 -6.639 -21.670 1.00 67.31 97 ARG A O 1
ATOM 756 N N . ARG A 1 98 ? -0.601 -7.924 -22.323 1.00 68.00 98 ARG A N 1
ATOM 757 C CA . ARG A 1 98 ? 0.214 -8.790 -23.180 1.00 68.00 98 ARG A CA 1
ATOM 758 C C . ARG A 1 98 ? 0.808 -7.917 -24.295 1.00 68.00 98 ARG A C 1
ATOM 760 O O . ARG A 1 98 ? 0.021 -7.228 -24.950 1.00 68.00 98 ARG A O 1
ATOM 767 N N . PRO A 1 99 ? 2.135 -7.935 -24.505 1.00 75.94 99 PRO A N 1
ATOM 768 C CA . PRO A 1 99 ? 2.748 -7.176 -25.584 1.00 75.94 99 PRO A CA 1
ATOM 769 C C . PRO A 1 99 ? 2.170 -7.650 -26.917 1.00 75.94 99 PRO A C 1
ATOM 771 O O . PRO A 1 99 ? 1.964 -8.854 -27.130 1.00 75.94 99 PRO A O 1
ATOM 774 N N . THR A 1 100 ? 1.855 -6.698 -27.788 1.00 84.44 100 THR A N 1
ATOM 775 C CA . THR A 1 100 ? 1.314 -6.990 -29.114 1.00 84.44 100 THR A CA 1
ATOM 776 C C . THR A 1 100 ? 2.385 -7.623 -29.999 1.00 84.44 100 THR A C 1
ATOM 778 O O . THR A 1 100 ? 3.568 -7.695 -29.652 1.00 84.44 100 THR A O 1
ATOM 781 N N . ARG A 1 101 ? 1.973 -8.140 -31.159 1.00 84.06 101 ARG A N 1
ATOM 782 C CA . ARG A 1 101 ? 2.925 -8.693 -32.126 1.00 84.06 101 ARG A CA 1
ATOM 783 C C . ARG A 1 101 ? 3.862 -7.597 -32.642 1.00 84.06 101 ARG A C 1
ATOM 785 O O . ARG A 1 101 ? 5.041 -7.872 -32.838 1.00 84.06 101 ARG A O 1
ATOM 792 N N . GLU A 1 102 ? 3.341 -6.388 -32.819 1.00 84.50 102 GLU A N 1
ATOM 793 C CA . GLU A 1 102 ? 4.085 -5.198 -33.220 1.00 84.50 102 GLU A CA 1
ATOM 794 C C . GLU A 1 102 ? 5.120 -4.799 -32.160 1.00 84.50 102 GLU A C 1
ATOM 796 O O . GLU A 1 102 ? 6.287 -4.630 -32.508 1.00 84.50 102 GLU A O 1
ATOM 801 N N . ASP A 1 103 ? 4.735 -4.754 -30.876 1.00 82.69 103 ASP A N 1
ATOM 802 C CA . ASP A 1 103 ? 5.658 -4.431 -29.771 1.00 82.69 103 ASP A CA 1
ATOM 803 C C . ASP A 1 103 ? 6.843 -5.411 -29.740 1.00 82.69 103 ASP A C 1
ATOM 805 O O . ASP A 1 103 ? 8.007 -5.016 -29.676 1.00 82.69 103 ASP A O 1
ATOM 809 N N . ARG A 1 104 ? 6.555 -6.713 -29.875 1.00 84.81 104 ARG A N 1
ATOM 810 C CA . ARG A 1 104 ? 7.586 -7.764 -29.901 1.00 84.81 104 ARG A CA 1
ATOM 811 C C . ARG A 1 104 ? 8.498 -7.672 -31.125 1.00 84.81 104 ARG A C 1
ATOM 813 O O . ARG A 1 104 ? 9.675 -8.015 -31.034 1.00 84.81 104 ARG A O 1
ATOM 820 N N . ALA A 1 105 ? 7.962 -7.262 -32.276 1.00 87.44 105 ALA A N 1
ATOM 821 C CA . ALA A 1 105 ? 8.748 -7.084 -33.494 1.00 87.44 105 ALA A CA 1
ATOM 822 C C . ALA A 1 105 ? 9.717 -5.900 -33.362 1.00 87.44 105 ALA A C 1
ATOM 824 O O . ALA A 1 105 ? 10.885 -6.032 -33.720 1.00 87.44 105 ALA A O 1
ATOM 825 N N . GLN A 1 106 ? 9.258 -4.782 -32.795 1.00 84.88 106 GLN A N 1
ATOM 826 C CA . GLN A 1 106 ? 10.103 -3.618 -32.527 1.00 84.88 106 GLN A CA 1
ATOM 827 C C . GLN A 1 106 ? 11.237 -3.952 -31.554 1.00 84.88 106 GLN A C 1
ATOM 829 O O . GLN A 1 106 ? 12.384 -3.599 -31.819 1.00 84.88 106 GLN A O 1
ATOM 834 N N . GLU A 1 107 ? 10.946 -4.688 -30.480 1.00 85.44 107 GLU A N 1
ATOM 835 C CA . GLU A 1 107 ? 11.956 -5.122 -29.508 1.00 85.44 107 GLU A CA 1
ATOM 836 C C . GLU A 1 107 ? 13.029 -6.016 -30.152 1.00 85.44 107 GLU A C 1
ATOM 838 O O . GLU A 1 107 ? 14.224 -5.801 -29.952 1.00 85.44 107 GLU A O 1
ATOM 843 N N . TRP A 1 108 ? 12.628 -6.982 -30.989 1.00 81.38 108 TRP A N 1
ATOM 844 C CA . TRP A 1 108 ? 13.577 -7.814 -31.738 1.00 81.38 108 TRP A CA 1
ATOM 845 C C . TRP A 1 108 ? 14.469 -6.967 -32.654 1.00 81.38 108 TRP A C 1
ATOM 847 O O . TRP A 1 108 ? 15.683 -7.170 -32.705 1.00 81.38 108 TRP A O 1
ATOM 857 N N . SER A 1 109 ? 13.881 -6.013 -33.381 1.00 86.56 109 SER A N 1
ATOM 858 C CA . SER A 1 109 ? 14.628 -5.112 -34.261 1.00 86.56 109 SER A CA 1
ATOM 859 C C . SER A 1 109 ? 15.604 -4.219 -33.495 1.00 86.56 109 SER A C 1
ATOM 861 O O . SER A 1 109 ? 16.728 -4.039 -33.962 1.00 86.56 109 SER A O 1
ATOM 863 N N . ALA A 1 110 ? 15.209 -3.700 -32.329 1.00 82.75 110 ALA A N 1
ATOM 864 C CA . ALA A 1 110 ? 16.064 -2.884 -31.469 1.00 82.75 110 ALA A CA 1
ATOM 865 C C . ALA A 1 110 ? 17.273 -3.685 -30.967 1.00 82.75 110 ALA A C 1
ATOM 867 O O . ALA A 1 110 ? 18.409 -3.274 -31.191 1.00 82.75 110 ALA A O 1
ATOM 868 N N . ARG A 1 111 ? 17.046 -4.894 -30.435 1.00 76.62 111 ARG A N 1
ATOM 869 C CA . ARG A 1 111 ? 18.131 -5.790 -29.993 1.00 76.62 111 ARG A CA 1
ATOM 870 C C . ARG A 1 111 ? 19.104 -6.129 -31.125 1.00 76.62 111 ARG A C 1
ATOM 872 O O . ARG A 1 111 ? 20.313 -6.169 -30.923 1.00 76.62 111 ARG A O 1
ATOM 879 N N . GLY A 1 112 ? 18.590 -6.330 -32.340 1.00 84.56 112 GLY A N 1
ATOM 880 C CA . GLY A 1 112 ? 19.423 -6.552 -33.525 1.00 84.56 112 GLY A CA 1
ATOM 881 C C . GLY A 1 112 ? 20.178 -5.306 -34.011 1.00 84.56 112 GLY A C 1
ATOM 882 O O . GLY A 1 112 ? 21.165 -5.429 -34.738 1.00 84.56 112 GLY A O 1
ATOM 883 N N . ALA A 1 113 ? 19.736 -4.095 -33.667 1.00 78.56 113 ALA A N 1
ATOM 884 C CA . ALA A 1 113 ? 20.486 -2.868 -33.926 1.00 78.56 113 ALA A CA 1
ATOM 885 C C . ALA A 1 113 ? 21.631 -2.704 -32.916 1.00 78.56 113 ALA A C 1
ATOM 887 O O . ALA A 1 113 ? 22.767 -2.507 -33.343 1.00 78.56 113 ALA A O 1
ATOM 888 N N . GLU A 1 114 ? 21.352 -2.905 -31.627 1.00 81.56 114 GLU A N 1
ATOM 889 C CA . GLU A 1 114 ? 22.345 -2.847 -30.544 1.00 81.56 114 GLU A CA 1
ATOM 890 C C . GLU A 1 114 ? 23.478 -3.863 -30.753 1.00 81.56 114 GLU A C 1
ATOM 892 O O . GLU A 1 114 ? 24.653 -3.528 -30.639 1.00 81.56 114 GLU A O 1
ATOM 897 N N . GLU A 1 115 ? 23.157 -5.101 -31.147 1.00 85.62 115 GLU A N 1
ATOM 898 C CA . GLU A 1 115 ? 24.180 -6.125 -31.399 1.00 85.62 115 GLU A CA 1
ATOM 899 C C . GLU A 1 115 ? 25.092 -5.770 -32.589 1.00 85.62 115 GLU A C 1
ATOM 901 O O . GLU A 1 115 ? 26.293 -6.060 -32.578 1.00 85.62 115 GLU A O 1
ATOM 906 N N . ARG A 1 116 ? 24.542 -5.124 -33.627 1.00 83.75 116 ARG A N 1
ATOM 907 C CA . ARG A 1 116 ? 25.333 -4.647 -34.773 1.00 83.75 116 ARG A CA 1
ATOM 908 C C . ARG A 1 116 ? 26.239 -3.490 -34.377 1.00 83.75 116 ARG A C 1
ATOM 910 O O . ARG A 1 116 ? 27.393 -3.482 -34.792 1.00 83.75 116 ARG A O 1
ATOM 917 N N . GLU A 1 117 ? 25.739 -2.555 -33.578 1.00 89.06 117 GLU A N 1
ATOM 918 C CA . GLU A 1 117 ? 26.521 -1.433 -33.059 1.00 89.06 117 GLU A CA 1
ATOM 919 C C . GLU A 1 117 ? 27.668 -1.917 -32.164 1.00 89.06 117 GLU A C 1
ATO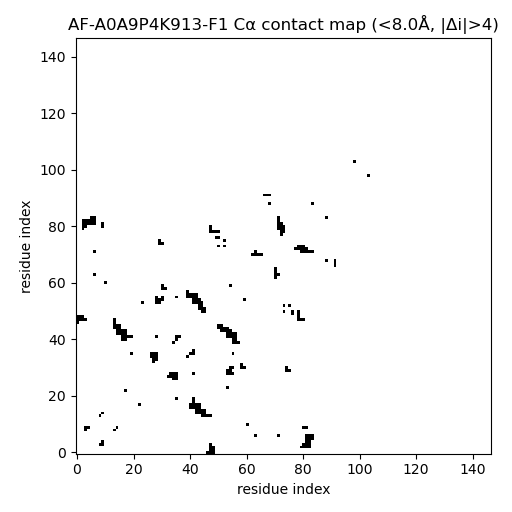M 921 O O . GLU A 1 117 ? 28.820 -1.559 -32.404 1.00 89.06 117 GLU A O 1
ATOM 926 N N . HIS A 1 118 ? 27.392 -2.836 -31.233 1.00 90.94 118 HIS A N 1
ATOM 927 C CA . HIS A 1 118 ? 28.421 -3.448 -30.389 1.00 90.94 118 HIS A CA 1
ATOM 928 C C . HIS A 1 118 ? 29.508 -4.145 -31.224 1.00 90.94 118 HIS A C 1
ATOM 930 O O . HIS A 1 118 ? 30.698 -4.004 -30.956 1.00 90.94 118 HIS A O 1
ATOM 936 N N . ARG A 1 119 ? 29.126 -4.859 -32.292 1.00 90.88 119 ARG A N 1
ATOM 937 C CA . ARG A 1 119 ? 30.085 -5.506 -33.203 1.00 90.88 119 ARG A CA 1
ATOM 938 C C . ARG A 1 119 ? 30.978 -4.502 -33.935 1.00 90.88 119 ARG A C 1
ATOM 940 O O . ARG A 1 119 ? 32.149 -4.796 -34.164 1.00 90.88 119 ARG A O 1
ATOM 947 N N . LEU A 1 120 ? 30.435 -3.348 -34.321 1.00 92.75 120 LEU A N 1
ATOM 948 C CA . LEU A 1 120 ? 31.207 -2.280 -34.955 1.00 92.75 120 LEU A CA 1
ATOM 949 C C . LEU A 1 120 ? 32.182 -1.642 -33.963 1.00 92.75 120 LEU A C 1
ATOM 951 O O . LEU A 1 120 ? 33.348 -1.499 -34.310 1.00 92.75 120 LEU A O 1
ATOM 955 N N . GLN A 1 121 ? 31.743 -1.364 -32.732 1.00 91.62 121 GLN A N 1
ATOM 956 C CA . GLN A 1 121 ? 32.607 -0.836 -31.669 1.00 91.62 121 GLN A CA 1
ATOM 957 C C . GLN A 1 121 ? 33.761 -1.782 -31.324 1.00 91.62 121 GLN A C 1
ATOM 959 O O . GLN A 1 121 ? 34.897 -1.337 -31.199 1.00 91.62 121 GLN A O 1
ATOM 964 N N . VAL A 1 122 ? 33.502 -3.090 -31.210 1.00 92.94 122 VAL A N 1
ATOM 965 C CA . VAL A 1 122 ? 34.568 -4.079 -30.970 1.00 92.94 122 VAL A CA 1
ATOM 966 C C . VAL A 1 122 ? 35.576 -4.074 -32.117 1.00 92.94 122 VAL A C 1
ATOM 968 O O . VAL A 1 122 ? 36.775 -4.007 -31.870 1.00 92.94 122 VAL A O 1
ATOM 971 N N . ARG A 1 123 ? 35.104 -4.074 -33.369 1.00 92.75 123 ARG A N 1
ATOM 972 C CA . ARG A 1 123 ? 35.985 -4.036 -34.543 1.00 92.75 123 ARG A CA 1
ATOM 973 C C . ARG A 1 123 ? 36.801 -2.741 -34.617 1.00 92.75 123 ARG A C 1
ATOM 975 O O . ARG A 1 123 ? 37.954 -2.773 -35.027 1.00 92.75 123 ARG A O 1
ATOM 982 N N . GLU A 1 124 ? 36.209 -1.609 -34.255 1.00 93.81 124 GLU A N 1
ATOM 983 C CA . GLU A 1 124 ? 36.890 -0.312 -34.200 1.00 93.81 124 GLU A CA 1
ATOM 984 C C . GLU A 1 124 ? 37.981 -0.295 -33.118 1.00 93.81 124 GLU A C 1
ATOM 986 O O . GLU A 1 124 ? 39.100 0.131 -33.390 1.00 93.81 124 GLU A O 1
ATOM 991 N N . LEU A 1 125 ? 37.703 -0.852 -31.934 1.00 91.56 125 LEU A N 1
ATOM 992 C CA . LEU A 1 125 ? 38.696 -1.020 -30.868 1.00 91.56 125 LEU A CA 1
ATOM 993 C C . LEU A 1 125 ? 39.841 -1.958 -31.274 1.00 91.56 125 LEU A C 1
ATOM 995 O O . LEU A 1 125 ? 40.999 -1.658 -30.995 1.00 91.56 125 LEU A O 1
ATOM 999 N N . GLU A 1 126 ? 39.538 -3.076 -31.939 1.00 91.38 126 GLU A N 1
ATOM 1000 C CA . GLU A 1 126 ? 40.556 -3.999 -32.462 1.00 91.38 126 GLU A CA 1
ATOM 1001 C C . GLU A 1 126 ? 41.475 -3.313 -33.482 1.00 91.38 126 GLU A C 1
ATOM 1003 O O . GLU A 1 126 ? 42.692 -3.497 -33.432 1.00 91.38 126 GLU A O 1
ATOM 1008 N N . LEU A 1 127 ? 40.914 -2.492 -34.377 1.00 89.81 127 LEU A N 1
ATOM 1009 C CA . LEU A 1 127 ? 41.697 -1.711 -35.337 1.00 89.81 127 LEU A CA 1
ATOM 1010 C C . LEU A 1 127 ? 42.579 -0.672 -34.637 1.00 89.81 127 LEU A C 1
ATOM 1012 O O . LEU A 1 127 ? 43.769 -0.612 -34.930 1.00 89.81 127 LEU A O 1
ATOM 1016 N N . ALA A 1 128 ? 42.038 0.074 -33.671 1.00 88.62 128 ALA A N 1
ATOM 1017 C CA . ALA A 1 128 ? 42.798 1.072 -32.918 1.00 88.62 128 ALA A CA 1
ATOM 1018 C C . ALA A 1 128 ? 43.959 0.447 -32.118 1.00 88.62 128 ALA A C 1
ATOM 1020 O O . ALA A 1 128 ? 45.064 0.990 -32.082 1.00 88.62 128 ALA A O 1
ATOM 1021 N N . LEU A 1 129 ? 43.741 -0.727 -31.510 1.00 87.19 129 LEU A N 1
ATOM 1022 C CA . LEU A 1 129 ? 44.803 -1.479 -30.836 1.00 87.19 129 LEU A CA 1
ATOM 1023 C C . LEU A 1 129 ? 45.886 -1.921 -31.824 1.00 87.19 129 LEU A C 1
ATOM 1025 O O . LEU A 1 129 ? 47.072 -1.798 -31.522 1.00 87.19 129 LEU A O 1
ATOM 1029 N N . MET A 1 130 ? 45.502 -2.391 -33.012 1.00 82.62 130 MET A N 1
ATOM 1030 C CA . MET A 1 130 ? 46.456 -2.807 -34.039 1.00 82.62 130 MET A CA 1
ATOM 1031 C C . MET A 1 130 ? 47.281 -1.627 -34.577 1.00 82.62 130 MET A C 1
ATOM 1033 O O . MET A 1 130 ? 48.490 -1.768 -34.747 1.00 82.62 130 MET A O 1
ATOM 1037 N N . GLU A 1 131 ? 46.662 -0.461 -34.783 1.00 81.94 131 GLU A N 1
ATOM 1038 C CA . GLU A 1 131 ? 47.354 0.776 -35.174 1.00 81.94 131 GLU A CA 1
ATOM 1039 C C . GLU A 1 131 ? 48.358 1.224 -34.105 1.00 81.94 131 GLU A C 1
ATOM 1041 O O . GLU A 1 131 ? 49.516 1.484 -34.429 1.00 81.94 131 GLU A O 1
ATOM 1046 N N . SER A 1 132 ? 47.973 1.199 -32.824 1.00 75.31 132 SER A N 1
ATOM 1047 C CA . SER A 1 132 ? 48.900 1.536 -31.733 1.00 75.31 132 SER A CA 1
ATOM 1048 C C . SER A 1 132 ? 50.099 0.583 -31.638 1.00 75.31 132 SER A C 1
ATOM 1050 O O . SER A 1 132 ? 51.190 0.996 -31.252 1.00 75.31 132 SER A O 1
ATOM 1052 N N . HIS A 1 133 ? 49.927 -0.688 -32.019 1.00 69.12 133 HIS A N 1
ATOM 1053 C CA . HIS A 1 133 ? 51.000 -1.684 -32.021 1.00 69.12 133 HIS A CA 1
ATOM 1054 C C . HIS A 1 133 ? 51.995 -1.465 -33.168 1.00 69.12 133 HIS A C 1
ATOM 1056 O O . HIS A 1 133 ? 53.184 -1.717 -32.991 1.00 69.12 133 HIS A O 1
ATOM 1062 N N . LEU A 1 134 ? 51.530 -0.969 -34.318 1.00 63.25 134 LEU A N 1
ATOM 1063 C CA . LEU A 1 134 ? 52.400 -0.558 -35.424 1.00 63.25 134 LEU A CA 1
ATOM 1064 C C . LEU A 1 134 ? 53.155 0.739 -35.103 1.00 63.25 134 LEU A C 1
ATOM 1066 O O . LEU A 1 134 ? 54.275 0.910 -35.562 1.00 63.25 134 LEU A O 1
ATOM 1070 N N . GLU A 1 135 ? 52.578 1.624 -34.289 1.00 61.81 135 GLU A N 1
ATOM 1071 C CA . GLU A 1 135 ? 53.215 2.885 -33.885 1.00 61.81 135 GLU A CA 1
ATOM 1072 C C . GLU A 1 135 ? 54.274 2.706 -32.772 1.00 61.81 135 GLU A C 1
ATOM 1074 O O . GLU A 1 135 ? 55.221 3.484 -32.694 1.00 61.81 135 GLU A O 1
ATOM 1079 N N . TYR A 1 136 ? 54.160 1.665 -31.934 1.00 56.53 136 TYR A N 1
ATOM 1080 C CA . TYR A 1 136 ? 55.088 1.381 -30.819 1.00 56.53 136 TYR A CA 1
ATOM 1081 C C . TYR A 1 136 ? 56.066 0.210 -31.055 1.00 56.53 136 TYR A C 1
ATOM 1083 O O . TYR A 1 136 ? 56.954 -0.018 -30.228 1.00 56.53 136 TYR A O 1
ATOM 1091 N N . GLY A 1 137 ? 55.913 -0.546 -32.146 1.00 53.88 137 GLY A N 1
ATOM 1092 C C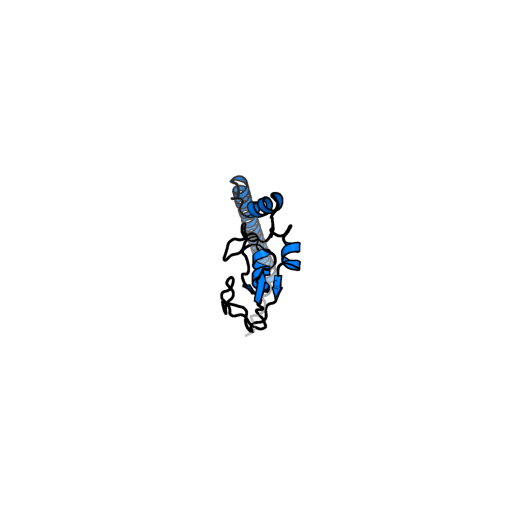A . GLY A 1 137 ? 56.707 -1.745 -32.447 1.00 53.88 137 GLY A CA 1
ATOM 1093 C C . GLY A 1 137 ? 58.158 -1.494 -32.879 1.00 53.88 137 GLY A C 1
ATOM 1094 O O . GLY A 1 137 ? 58.970 -2.408 -32.786 1.00 53.88 137 GLY A O 1
ATOM 1095 N N . ASP A 1 138 ? 58.510 -0.266 -33.267 1.00 51.69 138 ASP A N 1
ATOM 1096 C CA . ASP A 1 138 ? 59.831 0.079 -33.824 1.00 51.69 138 ASP A CA 1
ATOM 1097 C C . ASP A 1 138 ? 60.881 0.501 -32.767 1.00 51.69 138 ASP A C 1
ATOM 1099 O O . ASP A 1 138 ? 61.951 0.998 -33.111 1.00 51.69 138 ASP A O 1
ATOM 1103 N N . ALA A 1 139 ? 60.606 0.326 -31.467 1.00 53.44 139 ALA A N 1
ATOM 1104 C CA . ALA A 1 139 ? 61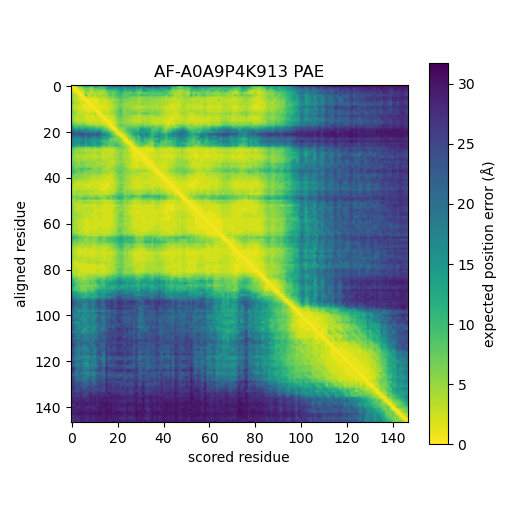.469 0.834 -30.386 1.00 53.44 139 ALA A CA 1
ATOM 1105 C C . ALA A 1 139 ? 62.315 -0.225 -29.640 1.00 53.44 139 ALA A C 1
ATOM 1107 O O . ALA A 1 139 ? 62.997 0.130 -28.680 1.00 53.44 139 ALA A O 1
ATOM 1108 N N . TRP A 1 140 ? 62.291 -1.507 -30.036 1.00 55.59 140 TRP A N 1
ATOM 1109 C CA . TRP A 1 140 ? 62.947 -2.594 -29.276 1.00 55.59 140 TRP A CA 1
ATOM 1110 C C . TRP A 1 140 ? 64.127 -3.300 -29.970 1.00 55.59 140 TRP A C 1
ATOM 1112 O O . TRP A 1 140 ? 64.690 -4.216 -29.378 1.00 55.59 140 TRP A O 1
ATOM 1122 N N . GLU A 1 141 ? 64.568 -2.868 -31.156 1.00 51.62 141 GLU A N 1
ATOM 1123 C CA . GLU A 1 141 ? 65.719 -3.489 -31.850 1.00 51.62 141 GLU A CA 1
ATOM 1124 C C . GLU A 1 141 ? 67.092 -2.824 -31.574 1.00 51.62 141 GLU A C 1
ATOM 1126 O O . GLU A 1 141 ? 68.055 -3.146 -32.260 1.00 51.62 141 GLU A O 1
ATOM 1131 N N . ASP A 1 142 ? 67.233 -1.945 -30.567 1.00 52.56 142 ASP A N 1
ATOM 1132 C CA . ASP A 1 142 ? 68.492 -1.191 -30.319 1.00 52.56 142 ASP A CA 1
ATOM 1133 C C . ASP A 1 142 ? 69.176 -1.455 -28.955 1.00 52.56 142 ASP A C 1
ATOM 1135 O O . ASP A 1 142 ? 70.147 -0.797 -28.595 1.00 52.56 142 ASP A O 1
ATOM 1139 N N . PHE A 1 143 ? 68.716 -2.433 -28.164 1.00 55.12 143 PHE A N 1
ATOM 1140 C CA . PHE A 1 143 ? 69.373 -2.803 -26.896 1.00 55.12 143 PHE A CA 1
ATOM 1141 C C . PHE A 1 143 ? 69.758 -4.281 -26.862 1.00 55.12 143 PHE A C 1
ATOM 1143 O O . PHE A 1 143 ? 69.157 -5.077 -26.139 1.00 55.12 143 PHE A O 1
ATOM 1150 N N . GLY A 1 144 ? 70.790 -4.656 -27.615 1.00 55.97 144 GLY A N 1
ATOM 1151 C CA . GLY A 1 144 ? 71.353 -5.993 -27.475 1.00 55.97 144 GLY A CA 1
ATOM 1152 C C . GLY A 1 144 ? 72.525 -6.307 -28.383 1.00 55.97 144 GLY A C 1
ATOM 1153 O O . GLY A 1 144 ? 72.384 -7.203 -29.193 1.00 55.97 144 GLY A O 1
ATOM 1154 N N . ASP A 1 145 ? 73.662 -5.629 -28.208 1.00 55.12 145 ASP A N 1
ATOM 1155 C CA . ASP A 1 145 ? 74.982 -6.185 -28.544 1.00 55.12 145 ASP A CA 1
ATOM 1156 C C . ASP A 1 145 ? 76.090 -5.373 -27.841 1.00 55.12 145 ASP A C 1
ATOM 1158 O O . ASP A 1 145 ? 76.610 -4.398 -28.376 1.00 55.12 145 ASP A O 1
ATOM 1162 N N . ASP A 1 146 ? 76.436 -5.768 -26.613 1.00 56.59 146 ASP A N 1
ATOM 1163 C CA . ASP A 1 146 ? 77.781 -5.557 -26.054 1.00 56.59 146 ASP A CA 1
ATOM 1164 C C . ASP A 1 146 ? 78.079 -6.708 -25.079 1.00 56.59 146 ASP A C 1
ATOM 1166 O O . ASP A 1 146 ? 77.692 -6.676 -23.907 1.00 56.59 146 ASP A O 1
ATOM 1170 N N . TYR A 1 147 ? 78.675 -7.780 -25.610 1.00 58.91 147 TYR A N 1
ATOM 1171 C CA . TYR A 1 147 ? 79.443 -8.776 -24.858 1.00 58.91 147 TYR A CA 1
ATOM 1172 C C . TYR A 1 147 ? 80.502 -9.434 -25.742 1.00 58.91 147 TYR A C 1
ATOM 1174 O O . TYR A 1 147 ? 80.169 -9.818 -26.886 1.00 58.91 147 TYR A O 1
#